Protein AF-A0A5S3RIK9-F1 (afdb_monomer_lite)

pLDDT: mean 77.1, std 17.97, range [37.5, 95.88]

Secondary structure (DSSP, 8-state):
--------------------------PPPHHHHTPPP--SHHHHHHHHHHHHHHHHHHHHHGGGG-TT--HHHHHHHHHHHHHHS--SSPPTTSHHHHIIIIITTS-TT--HHHHHHHHHHHHHHHTTSPP--TTSPPPTTPPPHHHHHHHHHHHHHHTT--S-SSS---

Foldseek 3Di:
DDDDDDDDPDPPPPPPPPPPPPPPPPPQQCQVVVDFDQPDPQLVVQLVQCVVLVVQLVVQLVVLPDPPDDPVSSVVSSVVSDVVRDRPDDDQLDPVCLCVVPNVPQDPPNDPVVLVVVLVVLVVVLSHAHAAPPPHDHDRSTDHNLSSLSSNVVSCVVVVHPPDCPSVPD

Structure (mmCIF, N/CA/C/O backbone):
data_AF-A0A5S3RIK9-F1
#
_entry.id   AF-A0A5S3RIK9-F1
#
loop_
_atom_site.group_PDB
_atom_site.id
_atom_site.type_symbol
_atom_site.label_atom_id
_atom_site.label_alt_id
_atom_site.label_comp_id
_atom_site.label_asym_id
_atom_site.label_entity_id
_atom_site.label_seq_id
_atom_site.pdbx_PDB_ins_code
_atom_site.Cartn_x
_atom_site.Cartn_y
_atom_site.Cartn_z
_atom_site.occupancy
_atom_site.B_iso_or_equiv
_atom_site.auth_seq_id
_atom_site.auth_comp_id
_atom_site.auth_asym_id
_atom_site.auth_atom_id
_atom_site.pdbx_PDB_model_num
ATOM 1 N N . MET A 1 1 ? -19.969 -59.552 71.490 1.00 41.97 1 MET A N 1
ATOM 2 C CA . MET A 1 1 ? -19.146 -58.734 70.570 1.00 41.97 1 MET A CA 1
ATOM 3 C C . MET A 1 1 ? -18.583 -59.621 69.470 1.00 41.97 1 MET A C 1
ATOM 5 O O . MET A 1 1 ? -17.856 -60.545 69.809 1.00 41.97 1 MET A O 1
ATOM 9 N N . LYS A 1 2 ? -18.958 -59.374 68.206 1.00 37.50 2 LYS A N 1
ATOM 10 C CA . LYS A 1 2 ? -18.240 -59.718 66.957 1.00 37.50 2 LYS A CA 1
ATOM 11 C C . LYS A 1 2 ? -19.154 -59.331 65.784 1.00 37.50 2 L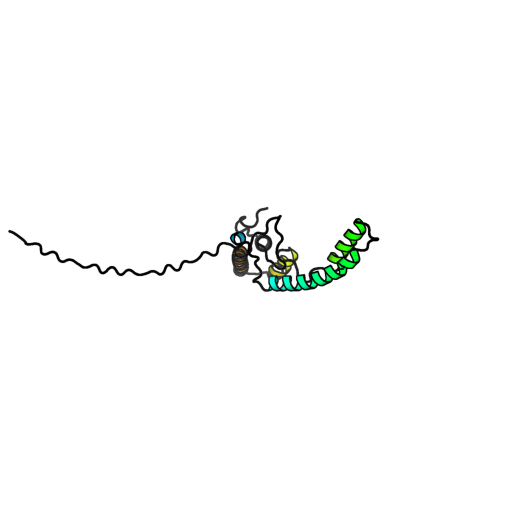YS A C 1
ATOM 13 O O . LYS A 1 2 ? -20.053 -60.081 65.423 1.00 37.50 2 LYS A O 1
ATOM 18 N N . TYR A 1 3 ? -18.961 -58.129 65.246 1.00 42.06 3 TYR A N 1
ATOM 19 C CA . TYR A 1 3 ? -19.620 -57.685 64.018 1.00 42.06 3 TYR A CA 1
ATOM 20 C C . TYR A 1 3 ? -18.858 -58.270 62.824 1.00 42.06 3 TYR A C 1
ATOM 22 O O . TYR A 1 3 ? -17.643 -58.109 62.732 1.00 42.06 3 TYR A O 1
ATOM 30 N N . LYS A 1 4 ? -19.553 -58.983 61.931 1.00 45.94 4 LYS A N 1
ATOM 31 C CA . LYS A 1 4 ? -19.009 -59.401 60.633 1.00 45.94 4 LYS A CA 1
ATOM 32 C C . LYS A 1 4 ? -19.245 -58.271 59.634 1.00 45.94 4 LYS A C 1
ATOM 34 O O . LYS A 1 4 ? -20.388 -57.938 59.334 1.00 45.94 4 LYS A O 1
ATOM 39 N N . HIS A 1 5 ? -18.161 -57.676 59.150 1.00 42.69 5 HIS A N 1
ATOM 40 C CA . HIS A 1 5 ? -18.178 -56.704 58.065 1.00 42.69 5 HIS A CA 1
ATOM 41 C C . HIS A 1 5 ? -18.577 -57.395 56.761 1.00 42.69 5 HIS A C 1
ATOM 43 O O . HIS A 1 5 ? -17.881 -58.298 56.303 1.00 42.69 5 HIS A O 1
ATOM 49 N N . THR A 1 6 ? -19.684 -56.958 56.164 1.00 49.06 6 THR A N 1
ATOM 50 C CA . THR A 1 6 ? -20.018 -57.295 54.778 1.00 49.06 6 THR A CA 1
ATOM 51 C C . THR A 1 6 ? -19.774 -56.035 53.956 1.00 49.06 6 THR A C 1
ATOM 53 O O . THR A 1 6 ? -20.465 -55.034 54.128 1.00 49.06 6 THR A O 1
ATOM 56 N N . LEU A 1 7 ? -18.714 -56.067 53.150 1.00 46.12 7 LEU A N 1
ATOM 57 C CA . LEU A 1 7 ? -18.314 -55.020 52.213 1.00 46.12 7 LEU A CA 1
ATOM 58 C C . LEU A 1 7 ? -19.364 -54.895 51.103 1.00 46.12 7 LEU A C 1
ATOM 60 O O . LEU A 1 7 ? -19.584 -55.842 50.352 1.00 46.12 7 LEU A O 1
ATOM 64 N N . ILE A 1 8 ? -19.978 -53.720 50.978 1.00 54.19 8 ILE A N 1
ATOM 65 C CA . ILE A 1 8 ? -20.743 -53.338 49.789 1.00 54.19 8 ILE A CA 1
ATOM 66 C C . ILE A 1 8 ? -19.766 -52.621 48.859 1.00 54.19 8 ILE A C 1
ATOM 68 O O . ILE A 1 8 ? -19.334 -51.502 49.136 1.00 54.19 8 ILE A O 1
ATOM 72 N N . ALA A 1 9 ? -19.386 -53.290 47.773 1.00 48.31 9 ALA A N 1
ATOM 73 C CA . ALA A 1 9 ? -18.647 -52.677 46.682 1.00 48.31 9 ALA A CA 1
ATOM 74 C C . ALA A 1 9 ? -19.599 -51.757 45.901 1.00 48.31 9 ALA A C 1
ATOM 76 O O . ALA A 1 9 ? -20.425 -52.215 45.114 1.00 48.31 9 ALA A O 1
ATOM 77 N N . LEU A 1 10 ? -19.501 -50.451 46.147 1.00 48.38 10 LEU A N 1
ATOM 78 C CA . LEU A 1 10 ? -20.098 -49.426 45.296 1.00 48.38 10 LEU A CA 1
ATOM 79 C C . LEU A 1 10 ? -19.297 -49.368 43.991 1.00 48.38 10 LEU A C 1
ATOM 81 O O . LEU A 1 10 ? -18.202 -48.811 43.939 1.00 48.38 10 LEU A O 1
ATOM 85 N N . GLY A 1 11 ? -19.845 -49.983 42.944 1.00 40.94 11 GLY A N 1
ATOM 86 C CA . GLY A 1 11 ? -19.372 -49.820 41.577 1.00 40.94 11 GLY A CA 1
ATOM 87 C C . GLY A 1 11 ? -19.558 -48.372 41.132 1.00 40.94 11 GLY A C 1
ATOM 88 O O . GLY A 1 11 ? -20.652 -47.966 40.750 1.00 40.94 11 GLY A O 1
ATOM 89 N N . LEU A 1 12 ? -18.481 -47.592 41.191 1.00 45.50 12 LEU A N 1
ATOM 90 C CA . LEU A 1 12 ? -18.367 -46.312 40.504 1.00 45.50 12 LEU A CA 1
ATOM 91 C C . LEU A 1 12 ? -18.302 -46.593 38.999 1.00 45.50 12 LEU A C 1
ATOM 93 O O . LEU A 1 12 ? -17.246 -46.908 38.457 1.00 45.50 12 LEU A O 1
ATOM 97 N N . LEU A 1 13 ? -19.453 -46.501 38.332 1.00 46.84 13 LEU A N 1
ATOM 98 C CA . LEU A 1 13 ? -19.524 -46.349 36.883 1.00 46.84 13 LEU A CA 1
ATOM 99 C C . LEU A 1 13 ? -18.840 -45.027 36.524 1.00 46.84 13 LEU A C 1
ATOM 101 O O . LEU A 1 13 ? -19.400 -43.945 36.698 1.00 46.84 13 LEU A O 1
ATOM 105 N N . SER A 1 14 ? -17.602 -45.124 36.055 1.00 49.00 14 SER A N 1
ATOM 106 C CA . SER A 1 14 ? -16.888 -44.033 35.414 1.00 49.00 14 SER A CA 1
ATOM 107 C C . SER A 1 14 ? -17.609 -43.665 34.117 1.00 49.00 14 SER A C 1
ATOM 109 O O . SER A 1 14 ? -17.441 -44.298 33.077 1.00 49.00 14 SER A O 1
ATOM 111 N N . LEU A 1 15 ? -18.411 -42.603 34.168 1.00 47.50 15 LEU A N 1
ATOM 112 C CA . LEU A 1 15 ? -18.776 -41.835 32.983 1.00 47.50 15 LEU A CA 1
ATOM 113 C C . LEU A 1 15 ? -17.487 -41.213 32.432 1.00 47.50 15 LEU A C 1
ATOM 115 O O . LEU A 1 15 ? -17.075 -40.132 32.847 1.00 47.50 15 LEU A O 1
ATOM 119 N N . GLN A 1 16 ? -16.821 -41.912 31.516 1.00 45.78 16 GLN A N 1
ATOM 120 C CA . GLN A 1 16 ? -15.840 -41.287 30.639 1.00 45.78 16 GLN A CA 1
ATOM 121 C C . GLN A 1 16 ? -16.613 -40.362 29.697 1.00 45.78 16 GLN A C 1
ATOM 123 O O . GLN A 1 16 ? -17.065 -40.775 28.631 1.00 45.78 16 GLN A O 1
ATOM 128 N N . SER A 1 17 ? -16.814 -39.107 30.108 1.00 45.81 17 SER A N 1
ATOM 129 C CA . SER A 1 17 ? -17.187 -38.065 29.161 1.00 45.81 17 SER A CA 1
ATOM 130 C C . SER A 1 17 ? -16.021 -37.933 28.188 1.00 45.81 17 SER A C 1
ATOM 132 O O . SER A 1 17 ? -14.976 -37.381 28.537 1.00 45.81 17 SER A O 1
ATOM 134 N N . MET A 1 18 ? -16.170 -38.472 26.982 1.00 44.94 18 MET A N 1
ATOM 135 C CA . MET A 1 18 ? -15.295 -38.101 25.882 1.00 44.94 18 MET A CA 1
ATOM 136 C C . MET A 1 18 ? -15.630 -36.655 25.533 1.00 44.94 18 MET A C 1
ATOM 138 O O . MET A 1 18 ? -16.508 -36.374 24.720 1.00 44.94 18 MET A O 1
ATOM 142 N N . ALA A 1 19 ? -14.963 -35.727 26.218 1.00 43.69 19 ALA A N 1
ATOM 143 C CA . ALA A 1 19 ? -14.722 -34.421 25.654 1.00 43.69 19 ALA A CA 1
ATOM 144 C C . ALA A 1 19 ? -13.929 -34.699 24.378 1.00 43.69 19 ALA A C 1
ATOM 146 O O . ALA A 1 19 ? -12.748 -35.031 24.431 1.00 43.69 19 ALA A O 1
ATOM 147 N N . ASN A 1 20 ? -14.607 -34.668 23.230 1.00 42.72 20 ASN A N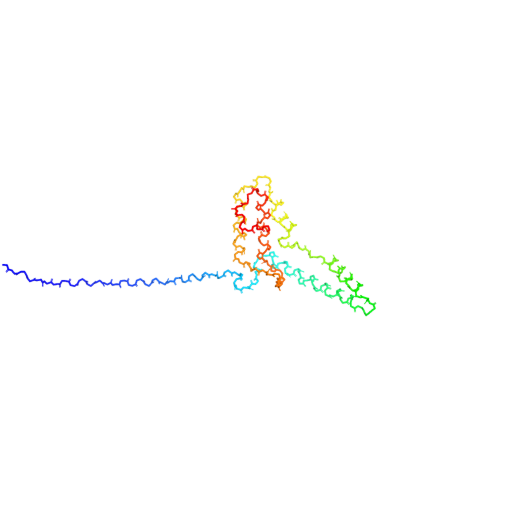 1
ATOM 148 C CA . ASN A 1 20 ? -13.907 -34.397 21.991 1.00 42.72 20 ASN A CA 1
ATOM 149 C C . ASN A 1 20 ? -13.239 -33.052 22.234 1.00 42.72 20 ASN A C 1
ATOM 151 O O . ASN A 1 20 ? -13.920 -32.024 22.230 1.00 42.72 20 ASN A O 1
ATOM 155 N N . ASP A 1 21 ? -11.941 -33.080 22.528 1.00 41.28 21 ASP A N 1
ATOM 156 C CA . ASP A 1 21 ? -11.106 -31.900 22.464 1.00 41.28 21 ASP A CA 1
ATOM 157 C C . ASP A 1 21 ? -11.348 -31.322 21.075 1.00 41.28 21 ASP A C 1
ATOM 159 O O . ASP A 1 21 ? -10.892 -31.848 20.057 1.00 41.28 21 ASP A O 1
ATOM 163 N N . VAL A 1 22 ? -12.146 -30.257 21.018 1.00 40.75 22 VAL A N 1
ATOM 164 C CA . VAL A 1 22 ? -12.137 -29.360 19.880 1.00 40.75 22 VAL A CA 1
ATOM 165 C C . VAL A 1 22 ? -10.731 -28.800 19.922 1.00 40.75 22 VAL A C 1
ATOM 167 O O . VAL A 1 22 ? -10.446 -27.872 20.676 1.00 40.75 22 VAL A O 1
ATOM 170 N N . ILE A 1 23 ? -9.823 -29.440 19.186 1.00 41.84 23 ILE A N 1
ATOM 171 C CA . ILE A 1 23 ? -8.490 -28.919 18.942 1.00 41.84 23 ILE A CA 1
ATOM 172 C C . ILE A 1 23 ? -8.740 -27.627 18.178 1.00 41.84 23 ILE A C 1
ATOM 174 O O . ILE A 1 23 ? -8.864 -27.619 16.952 1.00 41.84 23 ILE A O 1
ATOM 178 N N . VAL A 1 24 ? -8.875 -26.532 18.922 1.00 41.81 24 VAL A N 1
ATOM 179 C CA . VAL A 1 24 ? -8.782 -25.185 18.392 1.00 41.81 24 VAL A CA 1
ATOM 180 C C . VAL A 1 24 ? -7.351 -25.103 17.899 1.00 41.81 24 VAL A C 1
ATOM 182 O O . VAL A 1 24 ? -6.416 -24.857 18.662 1.00 41.81 24 VAL A O 1
ATOM 185 N N . ARG A 1 25 ? -7.156 -25.422 16.618 1.00 48.88 25 ARG A N 1
ATOM 186 C CA . ARG A 1 25 ? -5.922 -25.092 15.927 1.00 48.88 25 ARG A CA 1
ATOM 187 C C . ARG A 1 25 ? -5.866 -23.578 15.990 1.00 48.88 25 ARG A C 1
ATOM 189 O O . ARG A 1 25 ? -6.589 -22.911 15.260 1.00 48.88 25 ARG A O 1
ATOM 196 N N . TYR A 1 26 ? -5.080 -23.051 16.923 1.00 48.62 26 TYR A N 1
ATOM 197 C CA . TYR A 1 26 ? -4.645 -21.672 16.844 1.00 48.62 26 TYR A CA 1
ATOM 198 C C . TYR A 1 26 ? -4.014 -21.543 15.464 1.00 48.62 26 TYR A C 1
ATOM 200 O O . TYR A 1 26 ? -2.956 -22.127 15.217 1.00 48.62 26 TYR A O 1
ATOM 208 N N . GLU A 1 27 ? -4.721 -20.890 14.540 1.00 57.66 27 GLU A N 1
ATOM 209 C CA . GLU A 1 27 ? -4.146 -20.513 13.260 1.00 57.66 27 GLU A CA 1
ATOM 210 C C . GLU A 1 27 ? -2.861 -19.772 13.599 1.00 57.66 27 GLU A C 1
ATOM 212 O O . GLU A 1 27 ? -2.871 -18.775 14.331 1.00 57.66 27 GLU A O 1
ATOM 217 N N . GLN A 1 28 ? -1.730 -20.346 13.183 1.00 58.66 28 GLN A N 1
ATOM 218 C CA . GLN A 1 28 ? -0.464 -19.670 13.367 1.00 58.66 28 GLN A CA 1
ATOM 219 C C . GLN A 1 28 ? -0.578 -18.319 12.675 1.00 58.66 28 GLN A C 1
ATOM 221 O O . GLN A 1 28 ? -1.092 -18.264 11.553 1.00 58.66 28 GLN A O 1
ATOM 226 N N . PRO A 1 29 ? -0.126 -17.237 13.321 1.00 58.03 29 PRO A N 1
ATOM 227 C CA . PRO A 1 29 ? -0.157 -15.947 12.687 1.00 58.03 29 PRO A CA 1
ATOM 228 C C . PRO A 1 29 ? 0.462 -15.995 11.275 1.00 58.03 29 PRO A C 1
ATOM 230 O O . PRO A 1 29 ? 1.453 -16.685 11.053 1.00 58.03 29 PRO A O 1
ATOM 233 N N . PRO A 1 30 ? -0.072 -15.240 10.318 1.00 57.97 30 PRO A N 1
ATOM 234 C CA . PRO A 1 30 ? 0.289 -15.197 8.896 1.00 57.97 30 PRO A CA 1
ATOM 235 C C . PRO A 1 30 ? 1.774 -14.911 8.642 1.00 57.97 30 PRO A C 1
ATOM 237 O O . PRO A 1 30 ? 2.356 -15.409 7.683 1.00 57.97 30 PRO A O 1
ATOM 240 N N . TRP A 1 31 ? 2.445 -14.160 9.524 1.00 60.66 31 TRP A N 1
ATOM 241 C CA . TRP A 1 31 ? 3.895 -13.949 9.451 1.00 60.66 31 TRP A CA 1
ATOM 242 C C . TRP A 1 31 ? 4.699 -15.227 9.739 1.00 60.66 31 TRP A C 1
ATOM 244 O O . TRP A 1 31 ? 5.889 -15.275 9.447 1.00 60.66 31 TRP A O 1
ATOM 254 N N . GLN A 1 32 ? 4.068 -16.261 10.300 1.00 59.84 32 GLN A N 1
ATOM 255 C CA . GLN A 1 32 ? 4.634 -17.599 10.477 1.00 59.84 32 GLN A CA 1
ATOM 256 C C . GLN A 1 32 ? 4.323 -18.510 9.281 1.00 59.84 32 GLN A C 1
ATOM 258 O O . GLN A 1 32 ? 5.153 -19.347 8.932 1.00 59.84 32 GLN A O 1
ATOM 263 N N . THR A 1 33 ? 3.180 -18.328 8.610 1.00 62.78 33 THR A N 1
ATOM 264 C CA . THR A 1 33 ? 2.800 -19.121 7.423 1.00 62.78 33 THR A CA 1
ATOM 265 C C . THR A 1 33 ? 3.388 -18.570 6.118 1.00 62.78 33 THR A C 1
ATOM 267 O O . THR A 1 33 ? 3.461 -19.301 5.130 1.00 62.78 33 THR A O 1
ATOM 270 N N . ASN A 1 34 ? 3.846 -17.308 6.116 1.00 67.50 34 ASN A N 1
ATOM 271 C CA . ASN A 1 34 ? 4.352 -16.565 4.954 1.00 67.50 34 ASN A CA 1
ATOM 272 C C . ASN A 1 34 ? 3.368 -16.481 3.774 1.00 67.50 34 ASN A C 1
ATOM 274 O O . ASN A 1 34 ? 3.800 -16.201 2.658 1.00 67.50 34 ASN A O 1
ATOM 278 N N . GLN A 1 35 ? 2.072 -16.701 4.006 1.00 80.50 35 GLN A N 1
ATOM 279 C CA . GLN A 1 35 ? 1.062 -16.582 2.957 1.00 80.50 35 GLN A CA 1
ATOM 280 C C . GLN A 1 35 ? 0.667 -15.109 2.752 1.00 80.50 35 GLN A C 1
ATOM 282 O O . GLN A 1 35 ? 0.482 -14.395 3.744 1.00 80.50 35 GLN A O 1
ATOM 287 N N . PRO A 1 36 ? 0.554 -14.638 1.499 1.00 85.06 36 PRO A N 1
ATOM 288 C CA . PRO A 1 36 ? 0.023 -13.316 1.186 1.00 85.06 36 PRO A CA 1
ATOM 289 C C . PRO A 1 36 ? -1.424 -13.177 1.659 1.00 85.06 36 PRO A C 1
ATOM 291 O O . PRO A 1 36 ? -2.222 -14.101 1.512 1.00 85.06 36 PRO A O 1
ATOM 294 N N . TYR A 1 37 ? -1.775 -12.007 2.188 1.00 85.44 37 TYR A N 1
ATOM 295 C CA . TYR A 1 37 ? -3.158 -11.682 2.524 1.00 85.44 37 TYR A CA 1
ATOM 296 C C . TYR A 1 37 ? -3.775 -10.822 1.417 1.00 85.44 37 TYR A C 1
ATOM 298 O O . TYR A 1 37 ? -3.306 -9.713 1.151 1.00 85.44 37 TYR A O 1
ATOM 306 N N . MET A 1 38 ? -4.819 -11.346 0.771 1.00 84.19 38 MET A N 1
ATOM 307 C CA . MET A 1 38 ? -5.528 -10.696 -0.342 1.00 84.19 38 MET A CA 1
ATOM 308 C C . MET A 1 38 ? -7.052 -10.848 -0.235 1.00 84.19 38 MET A C 1
ATOM 310 O O . MET A 1 38 ? -7.750 -10.755 -1.237 1.00 84.19 38 MET A O 1
ATOM 314 N N . ASP A 1 39 ? -7.583 -11.120 0.956 1.00 85.06 39 ASP A N 1
ATOM 315 C CA . ASP A 1 39 ? -9.001 -11.474 1.100 1.00 85.06 39 ASP A CA 1
ATOM 316 C C . ASP A 1 39 ? -9.940 -10.260 1.084 1.00 85.06 39 ASP A C 1
ATOM 318 O O . ASP A 1 39 ? -11.150 -10.424 0.919 1.00 85.06 39 ASP A O 1
ATOM 322 N N . ASP A 1 40 ? -9.422 -9.043 1.277 1.00 88.31 40 ASP A N 1
ATOM 323 C CA . ASP A 1 40 ? -10.258 -7.846 1.268 1.00 88.31 40 ASP A CA 1
ATOM 324 C C . ASP A 1 40 ? -10.471 -7.269 -0.136 1.00 88.31 40 ASP A C 1
ATOM 326 O O . ASP A 1 40 ? -9.612 -7.326 -1.017 1.00 88.31 40 ASP A O 1
ATOM 330 N N . GLU A 1 41 ? -11.653 -6.684 -0.329 1.00 92.19 41 GLU A N 1
ATOM 331 C CA . GLU A 1 41 ? -12.112 -6.173 -1.620 1.00 92.19 41 GLU A CA 1
ATOM 332 C C . GLU A 1 41 ? -11.153 -5.135 -2.222 1.00 92.19 41 GLU A C 1
ATOM 334 O O . GLU A 1 41 ? -10.931 -5.136 -3.436 1.00 92.19 41 GLU A O 1
ATOM 339 N N . TYR A 1 42 ? -10.545 -4.284 -1.385 1.00 91.94 42 TYR A N 1
ATOM 340 C CA . TYR A 1 42 ? -9.621 -3.254 -1.851 1.00 91.94 42 TYR A CA 1
ATOM 341 C C . TYR A 1 42 ? -8.334 -3.876 -2.391 1.00 91.94 42 TYR A C 1
ATOM 343 O O . TYR A 1 42 ? -7.926 -3.545 -3.502 1.00 91.94 42 TYR A O 1
ATOM 351 N N . SER A 1 43 ? -7.730 -4.808 -1.652 1.00 91.31 43 SER A N 1
ATOM 352 C CA . SER A 1 43 ? -6.533 -5.545 -2.069 1.00 91.31 43 SER A CA 1
ATOM 353 C C . SER A 1 43 ? -6.747 -6.334 -3.358 1.00 91.31 43 SER A C 1
ATOM 355 O O . SER A 1 43 ? -5.943 -6.234 -4.290 1.00 91.31 43 SER A O 1
ATOM 357 N N . VAL A 1 44 ? -7.877 -7.042 -3.474 1.00 93.19 44 VAL A N 1
ATOM 358 C CA . VAL A 1 44 ? -8.240 -7.764 -4.704 1.00 93.19 44 VAL A CA 1
ATOM 359 C C . VAL A 1 44 ? -8.354 -6.806 -5.889 1.00 93.19 44 VAL A C 1
ATOM 361 O O . VAL A 1 44 ? -7.847 -7.090 -6.978 1.00 93.19 44 VAL A O 1
ATOM 364 N N . GLN A 1 45 ? -9.039 -5.677 -5.705 1.00 95.31 45 GLN A N 1
ATOM 365 C CA . GLN A 1 45 ? -9.256 -4.720 -6.783 1.00 95.31 45 GLN A CA 1
ATOM 366 C C . GLN A 1 45 ? -7.962 -3.993 -7.167 1.00 95.31 45 GLN A C 1
ATOM 368 O O . GLN A 1 45 ? -7.673 -3.864 -8.358 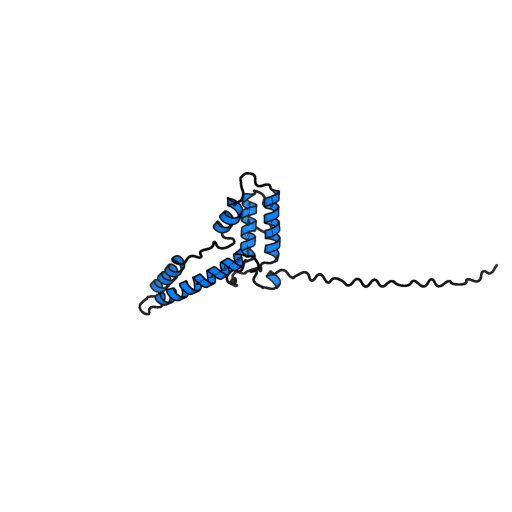1.00 95.31 45 GLN A O 1
ATOM 373 N N . TYR A 1 46 ? -7.145 -3.609 -6.186 1.00 94.06 46 TYR A N 1
ATOM 374 C CA . TYR A 1 46 ? -5.825 -3.024 -6.405 1.00 94.06 46 TYR A CA 1
ATOM 375 C C . TYR A 1 46 ? -4.940 -3.973 -7.219 1.00 94.06 46 TYR A C 1
ATOM 377 O O . TYR A 1 46 ? -4.338 -3.558 -8.208 1.00 94.06 46 TYR A O 1
ATOM 385 N N . GLY A 1 47 ? -4.924 -5.265 -6.875 1.00 93.69 47 GLY A N 1
ATOM 386 C CA . GLY A 1 47 ? -4.177 -6.271 -7.627 1.00 93.69 47 GLY A CA 1
ATOM 387 C C . GLY A 1 47 ? -4.654 -6.414 -9.077 1.00 93.69 47 GLY A C 1
ATOM 388 O O . GLY A 1 47 ? -3.841 -6.466 -10.001 1.00 93.69 47 GLY A O 1
ATOM 389 N N . LYS A 1 48 ? -5.973 -6.399 -9.317 1.00 94.94 48 LYS A N 1
ATOM 390 C CA . LYS A 1 48 ? -6.540 -6.441 -10.680 1.00 94.94 48 LYS A CA 1
ATOM 391 C C . LYS A 1 48 ? -6.143 -5.227 -11.519 1.00 94.94 48 LYS A C 1
ATOM 393 O O . LYS A 1 48 ? -5.788 -5.395 -12.687 1.00 94.94 48 LYS A O 1
ATOM 398 N N . GLU A 1 49 ? -6.217 -4.025 -10.954 1.00 95.75 49 GLU A N 1
ATOM 399 C CA . GLU A 1 49 ? -5.825 -2.798 -11.656 1.00 95.75 49 GLU A CA 1
ATOM 400 C C . GLU A 1 49 ? -4.307 -2.726 -11.870 1.00 95.75 49 GLU A C 1
ATOM 402 O O . GLU A 1 49 ? -3.870 -2.343 -12.957 1.00 95.75 49 GLU A O 1
ATOM 407 N N . SER A 1 50 ? -3.509 -3.219 -10.918 1.00 94.25 50 SER A N 1
ATOM 408 C CA . SER A 1 50 ? -2.058 -3.371 -11.074 1.00 94.25 50 SER A CA 1
ATOM 409 C C . SER A 1 50 ? -1.721 -4.269 -12.264 1.00 94.25 50 SER A C 1
ATOM 411 O O . SER A 1 50 ? -0.979 -3.852 -13.142 1.00 94.25 50 SER A O 1
ATOM 413 N N . VAL A 1 51 ? -2.348 -5.444 -12.394 1.00 94.94 51 VAL A N 1
ATOM 414 C CA . VAL A 1 51 ? -2.108 -6.345 -13.541 1.00 94.94 51 VAL A CA 1
ATOM 415 C C . VAL A 1 51 ? -2.472 -5.694 -14.882 1.00 94.94 51 VAL A C 1
ATOM 417 O O . VAL A 1 51 ? -1.798 -5.925 -15.888 1.00 94.94 51 VAL A O 1
ATOM 420 N N . LYS A 1 52 ? -3.543 -4.893 -14.941 1.00 94.56 52 LYS A N 1
ATOM 421 C CA . LYS A 1 52 ? -3.912 -4.164 -16.168 1.00 94.56 52 LYS A CA 1
ATOM 422 C C . LYS A 1 52 ? -2.886 -3.084 -16.503 1.00 94.56 52 LYS A C 1
ATOM 424 O O . LYS A 1 52 ? -2.466 -2.989 -17.656 1.00 94.56 52 LYS A O 1
ATOM 429 N N . ARG A 1 53 ? -2.485 -2.297 -15.503 1.00 94.12 53 ARG A N 1
ATOM 430 C CA . ARG A 1 53 ? -1.480 -1.238 -15.633 1.00 94.12 53 ARG A CA 1
ATOM 431 C C . ARG A 1 53 ? -0.128 -1.810 -16.048 1.00 94.12 53 ARG A C 1
ATOM 433 O O . ARG A 1 53 ? 0.472 -1.308 -16.989 1.00 94.12 53 ARG A O 1
ATOM 440 N N . ASP A 1 54 ? 0.318 -2.883 -15.409 1.00 93.81 54 ASP A N 1
ATOM 441 C CA . ASP A 1 54 ? 1.632 -3.479 -15.653 1.00 93.81 54 ASP A CA 1
ATOM 442 C C . ASP A 1 54 ? 1.743 -4.000 -17.091 1.00 93.81 54 ASP A C 1
ATOM 444 O O . ASP A 1 54 ? 2.760 -3.787 -17.740 1.00 93.81 54 ASP A O 1
ATOM 448 N N . LYS A 1 55 ? 0.659 -4.540 -17.670 1.00 94.12 55 LYS A N 1
ATOM 449 C CA . LYS A 1 55 ? 0.617 -4.887 -19.105 1.00 94.12 55 LYS A CA 1
ATOM 450 C C . LYS A 1 55 ? 0.836 -3.678 -20.021 1.00 94.12 55 LYS A C 1
ATOM 452 O O . LYS A 1 55 ? 1.495 -3.801 -21.056 1.00 94.12 55 LYS A O 1
ATOM 457 N N . LEU A 1 56 ? 0.264 -2.524 -19.674 1.00 93.00 56 LEU A N 1
ATOM 458 C CA . LEU A 1 56 ? 0.443 -1.284 -20.433 1.00 93.00 56 LEU A CA 1
ATOM 459 C C . LEU A 1 56 ? 1.871 -0.743 -20.276 1.00 93.00 56 LEU A C 1
ATOM 461 O O . LEU A 1 56 ? 2.498 -0.380 -21.275 1.00 93.00 56 LEU A O 1
ATOM 465 N N . ILE A 1 57 ? 2.390 -0.739 -19.045 1.00 92.31 57 ILE A N 1
ATOM 466 C CA . ILE A 1 57 ? 3.768 -0.352 -18.728 1.00 92.31 57 ILE A CA 1
ATOM 467 C C . ILE A 1 57 ? 4.741 -1.236 -19.504 1.00 92.31 57 ILE A C 1
ATOM 469 O O . ILE A 1 57 ? 5.540 -0.704 -20.266 1.00 92.31 57 ILE A O 1
ATOM 473 N N . ASP A 1 58 ? 4.623 -2.561 -19.424 1.00 93.38 58 ASP A N 1
ATOM 474 C CA . ASP A 1 58 ? 5.496 -3.508 -20.124 1.00 93.38 58 ASP A CA 1
ATOM 475 C C . ASP A 1 58 ? 5.528 -3.253 -21.634 1.00 93.38 58 ASP A C 1
ATOM 477 O O . ASP A 1 58 ? 6.601 -3.200 -22.245 1.00 93.38 58 ASP A O 1
ATOM 481 N N . SER A 1 59 ? 4.361 -3.015 -22.242 1.00 92.25 59 SER A N 1
ATOM 482 C CA . SER A 1 59 ? 4.277 -2.670 -23.663 1.00 92.25 59 SER A CA 1
ATOM 483 C C . SER A 1 59 ? 4.992 -1.355 -23.990 1.00 92.25 59 SER A C 1
ATOM 485 O O . SER A 1 59 ? 5.566 -1.221 -25.075 1.00 92.25 59 SER A O 1
ATOM 487 N N . ASN A 1 60 ? 4.951 -0.370 -23.093 1.00 90.69 60 ASN A N 1
ATOM 488 C CA . ASN A 1 60 ? 5.610 0.919 -23.280 1.00 90.69 60 ASN A CA 1
ATOM 489 C C . ASN A 1 60 ? 7.114 0.857 -22.972 1.00 90.69 60 ASN A C 1
ATOM 491 O O . ASN A 1 60 ? 7.896 1.480 -23.691 1.00 90.69 60 ASN A O 1
ATOM 495 N N . LEU A 1 61 ? 7.547 0.037 -22.010 1.00 93.00 61 LEU A N 1
ATOM 496 C CA . LEU A 1 61 ? 8.955 -0.182 -21.667 1.00 93.00 61 LEU A CA 1
ATOM 497 C C . LEU A 1 61 ? 9.758 -0.780 -22.829 1.00 93.00 61 LEU A C 1
ATOM 499 O O . LEU A 1 61 ? 10.958 -0.524 -22.949 1.00 93.00 61 LEU A O 1
ATOM 503 N N . LEU A 1 62 ? 9.116 -1.518 -23.742 1.00 90.75 62 LEU A N 1
ATOM 504 C CA . LEU A 1 62 ? 9.758 -1.981 -24.979 1.00 90.75 62 LEU A CA 1
ATOM 505 C C . LEU A 1 62 ? 10.300 -0.815 -25.822 1.00 90.75 62 LEU A C 1
ATOM 507 O O . LEU A 1 62 ? 11.366 -0.944 -26.429 1.00 90.75 62 LEU A O 1
ATOM 511 N N . LYS A 1 63 ? 9.630 0.345 -25.805 1.00 88.00 63 LYS A N 1
ATOM 512 C CA . LYS A 1 63 ? 10.070 1.557 -26.519 1.00 88.00 63 LYS A CA 1
ATOM 513 C C . LYS A 1 63 ? 11.339 2.160 -25.909 1.00 88.00 63 LYS A C 1
ATOM 515 O O . LYS A 1 63 ? 12.073 2.840 -26.622 1.00 88.00 63 LYS A O 1
ATOM 520 N N . CYS A 1 64 ? 11.627 1.866 -24.639 1.00 90.94 64 CYS A N 1
ATOM 521 C CA . CYS A 1 64 ? 12.830 2.314 -23.939 1.00 90.94 64 CYS A CA 1
ATOM 522 C C . CYS A 1 64 ? 14.062 1.441 -24.226 1.00 90.94 64 CYS A C 1
ATOM 524 O O . CYS A 1 64 ? 15.176 1.834 -23.900 1.00 90.94 64 CYS A O 1
ATOM 526 N N . ARG A 1 65 ? 13.910 0.268 -24.859 1.00 86.94 65 ARG A N 1
ATOM 527 C CA . ARG A 1 65 ? 15.023 -0.667 -25.138 1.00 86.94 65 ARG A CA 1
ATOM 528 C C . ARG A 1 65 ? 15.726 -0.416 -26.477 1.00 86.94 65 ARG A C 1
ATOM 530 O O . ARG A 1 65 ? 16.412 -1.301 -26.992 1.00 86.94 65 ARG A O 1
ATOM 537 N N . LYS A 1 66 ? 15.562 0.772 -27.066 1.00 87.19 66 LYS A N 1
ATOM 538 C CA . LYS A 1 66 ? 16.208 1.127 -28.336 1.00 87.19 66 LYS A CA 1
ATOM 539 C C . LYS A 1 66 ? 17.730 1.067 -28.195 1.00 87.19 66 LYS A C 1
ATOM 541 O O . LYS A 1 66 ? 18.297 1.562 -27.223 1.00 87.19 66 LYS A O 1
ATOM 546 N N . LYS A 1 67 ? 18.396 0.459 -29.184 1.00 83.44 67 LYS A N 1
ATOM 547 C CA . LYS A 1 67 ? 19.858 0.250 -29.171 1.00 83.44 67 LYS A CA 1
ATOM 548 C C . LYS A 1 67 ? 20.645 1.561 -29.094 1.00 83.44 67 LYS A C 1
ATOM 550 O O . LYS A 1 67 ? 21.718 1.584 -28.510 1.00 83.44 67 LYS A O 1
ATOM 555 N N . GLU A 1 68 ? 20.074 2.615 -29.655 1.00 91.12 68 GLU A N 1
ATOM 556 C CA . GLU A 1 68 ? 20.626 3.966 -29.768 1.00 91.12 68 GLU A CA 1
ATOM 557 C C . GLU A 1 68 ? 20.526 4.774 -28.463 1.00 91.12 68 GLU A C 1
ATOM 559 O O . GLU A 1 68 ? 21.265 5.736 -28.305 1.00 91.12 68 GLU A O 1
ATOM 564 N N . TYR A 1 69 ? 19.694 4.359 -27.497 1.00 91.56 69 TYR A N 1
ATOM 565 C CA . TYR A 1 69 ? 19.654 5.000 -26.179 1.00 91.56 69 TYR A CA 1
ATOM 566 C C . TYR A 1 69 ? 20.847 4.575 -25.318 1.00 91.56 69 TYR A C 1
ATOM 568 O O . TYR A 1 69 ? 21.082 3.375 -25.110 1.00 91.56 69 TYR A O 1
ATOM 576 N N . SER A 1 70 ? 21.534 5.565 -24.753 1.00 94.50 70 SER A N 1
ATOM 577 C CA . SER A 1 70 ? 22.483 5.434 -23.646 1.00 94.50 70 SER A CA 1
ATOM 578 C C . SER A 1 70 ? 21.800 4.935 -22.368 1.00 94.50 70 SER A C 1
ATOM 580 O O . SER A 1 70 ? 20.575 4.943 -22.247 1.00 94.50 70 SER A O 1
ATOM 582 N N . TYR A 1 71 ? 22.587 4.508 -21.377 1.00 92.94 71 TYR A N 1
ATOM 583 C CA . TYR A 1 71 ? 22.046 4.057 -20.089 1.00 92.94 71 TYR A CA 1
ATOM 584 C C . TYR A 1 71 ? 21.140 5.113 -19.434 1.00 92.94 71 TYR A C 1
ATOM 586 O O . TYR A 1 71 ? 20.025 4.794 -19.028 1.00 92.94 71 TYR A O 1
ATOM 594 N N . THR A 1 72 ? 21.579 6.374 -19.397 1.00 95.00 72 THR A N 1
ATOM 595 C CA . THR A 1 72 ? 20.814 7.480 -18.804 1.00 95.00 72 THR A CA 1
ATOM 596 C C . THR A 1 72 ? 19.495 7.716 -19.534 1.00 95.00 72 THR A C 1
ATOM 598 O O . THR A 1 72 ? 18.458 7.851 -18.894 1.00 95.00 72 THR A O 1
ATOM 601 N N . GLU A 1 73 ? 19.499 7.700 -20.869 1.00 95.44 73 GLU A N 1
ATOM 602 C CA . GLU A 1 73 ? 18.273 7.858 -21.664 1.00 95.44 73 GLU A CA 1
ATOM 603 C C . GLU A 1 73 ? 17.292 6.705 -21.438 1.00 95.44 73 GLU A C 1
ATOM 605 O O . GLU A 1 73 ? 16.085 6.930 -21.353 1.00 95.44 73 GLU A O 1
ATOM 610 N N . ARG A 1 74 ? 17.794 5.473 -21.274 1.00 93.50 74 ARG A N 1
ATOM 611 C CA . ARG A 1 74 ? 16.952 4.319 -20.930 1.00 93.50 74 ARG A CA 1
ATOM 612 C C . ARG A 1 74 ? 16.317 4.484 -19.560 1.00 93.50 74 ARG A C 1
ATOM 614 O O . ARG A 1 74 ? 15.118 4.266 -19.446 1.00 93.50 74 ARG A O 1
ATOM 621 N N . MET A 1 75 ? 17.090 4.887 -18.552 1.00 94.88 75 MET A N 1
ATOM 622 C CA . MET A 1 75 ? 16.563 5.105 -17.204 1.00 94.88 75 MET A CA 1
ATOM 623 C C . MET A 1 75 ? 15.521 6.222 -17.181 1.00 94.88 75 MET A C 1
ATOM 625 O O . MET A 1 75 ? 14.434 6.011 -16.656 1.00 94.88 75 MET A O 1
ATOM 629 N N . ASN A 1 76 ? 15.792 7.351 -17.840 1.00 95.88 76 ASN A N 1
ATOM 630 C CA . ASN A 1 76 ? 14.830 8.448 -17.949 1.00 95.88 76 ASN A CA 1
ATOM 631 C C . ASN A 1 76 ? 13.544 8.009 -18.663 1.00 95.88 76 ASN A C 1
ATOM 633 O O . ASN A 1 76 ? 12.453 8.356 -18.225 1.00 95.88 76 ASN A O 1
ATOM 637 N N . CYS A 1 77 ? 13.658 7.215 -19.732 1.00 95.00 77 CYS A N 1
ATOM 638 C CA . CYS A 1 77 ? 12.498 6.659 -20.426 1.00 95.00 77 CYS A CA 1
ATOM 639 C C . CYS A 1 77 ? 11.687 5.715 -19.525 1.00 95.00 77 CYS A C 1
ATOM 641 O O . CYS A 1 77 ? 10.467 5.823 -19.494 1.00 95.00 77 CYS A O 1
ATOM 643 N N . ILE A 1 78 ? 12.345 4.820 -18.777 1.00 94.19 78 ILE A N 1
ATOM 644 C CA . ILE A 1 78 ? 11.679 3.900 -17.840 1.00 94.19 78 ILE A CA 1
ATOM 645 C C . ILE A 1 78 ? 10.920 4.696 -16.774 1.00 94.19 78 ILE A C 1
ATOM 647 O O . ILE A 1 78 ? 9.718 4.498 -16.621 1.00 94.19 78 ILE A O 1
ATOM 651 N N . THR A 1 79 ? 11.587 5.646 -16.114 1.00 94.31 79 THR A N 1
ATOM 652 C CA . THR A 1 79 ? 10.959 6.511 -15.107 1.00 94.31 79 THR A CA 1
ATOM 653 C C . THR A 1 79 ? 9.787 7.298 -15.691 1.00 94.31 79 THR A C 1
ATOM 655 O O . THR A 1 79 ? 8.745 7.401 -15.054 1.00 94.31 79 THR A O 1
ATOM 658 N N . GLN A 1 80 ? 9.914 7.820 -16.916 1.00 95.62 80 GLN A N 1
ATOM 659 C CA . GLN A 1 80 ? 8.817 8.526 -17.576 1.00 95.62 80 GLN A CA 1
ATOM 660 C C . GLN A 1 80 ? 7.624 7.601 -17.839 1.00 95.62 80 GLN A C 1
ATOM 662 O O . GLN A 1 80 ? 6.496 7.977 -17.547 1.00 95.62 80 GLN A O 1
ATOM 667 N N . VAL A 1 81 ? 7.856 6.385 -18.343 1.00 95.06 81 VAL A N 1
ATOM 668 C CA . VAL A 1 81 ? 6.783 5.407 -18.582 1.00 95.06 81 VAL A CA 1
ATOM 669 C C . VAL A 1 81 ? 6.064 5.051 -17.281 1.00 95.06 81 VAL A C 1
ATOM 671 O O . VAL A 1 81 ? 4.837 4.970 -17.280 1.00 95.06 81 VAL A O 1
ATOM 674 N N . GLU A 1 82 ? 6.793 4.857 -16.184 1.00 92.06 82 GLU A N 1
ATOM 675 C CA . GLU A 1 82 ? 6.200 4.595 -14.868 1.00 92.06 82 GLU A CA 1
ATOM 676 C C . GLU A 1 82 ? 5.381 5.798 -14.368 1.00 92.06 82 GLU A C 1
ATOM 678 O O . GLU A 1 82 ? 4.243 5.626 -13.932 1.00 92.06 82 GLU A O 1
ATOM 683 N N . ASN A 1 83 ? 5.905 7.019 -14.514 1.00 93.81 83 ASN A N 1
ATOM 684 C CA . ASN A 1 83 ? 5.225 8.255 -14.110 1.00 93.81 83 ASN A CA 1
ATOM 685 C C . ASN A 1 83 ? 3.977 8.569 -14.949 1.00 93.81 83 ASN A C 1
ATOM 687 O O . ASN A 1 83 ? 2.993 9.072 -14.412 1.00 93.81 83 ASN A O 1
ATOM 691 N N . ASP A 1 84 ? 4.003 8.273 -16.250 1.00 94.75 84 ASP A N 1
ATOM 692 C CA . ASP A 1 84 ? 2.876 8.488 -17.168 1.00 94.75 84 ASP A CA 1
ATOM 693 C C . ASP A 1 84 ? 1.735 7.488 -16.937 1.00 94.75 84 ASP A C 1
ATOM 695 O O . ASP A 1 84 ? 0.621 7.682 -17.425 1.00 94.75 84 ASP A O 1
ATOM 699 N N . ASN A 1 85 ? 2.003 6.401 -16.210 1.00 92.62 85 ASN A N 1
ATOM 700 C CA . ASN A 1 85 ? 1.046 5.335 -15.942 1.00 92.62 85 ASN A CA 1
ATOM 701 C C . ASN A 1 85 ? 0.928 5.093 -14.427 1.00 92.62 85 ASN A C 1
ATOM 703 O O . ASN A 1 85 ? 1.216 3.984 -13.967 1.00 92.62 85 ASN A O 1
ATOM 707 N N . PRO A 1 86 ? 0.500 6.097 -13.633 1.00 92.56 86 PRO A N 1
ATOM 708 C CA . PRO A 1 86 ? 0.336 5.924 -12.195 1.00 92.56 86 PRO A CA 1
ATOM 709 C C . PRO A 1 86 ? -0.736 4.868 -11.896 1.00 92.56 86 PRO A C 1
ATOM 711 O O . PRO A 1 86 ? -1.628 4.602 -12.707 1.00 92.56 86 PRO A O 1
ATOM 714 N N . HIS A 1 87 ? -0.675 4.254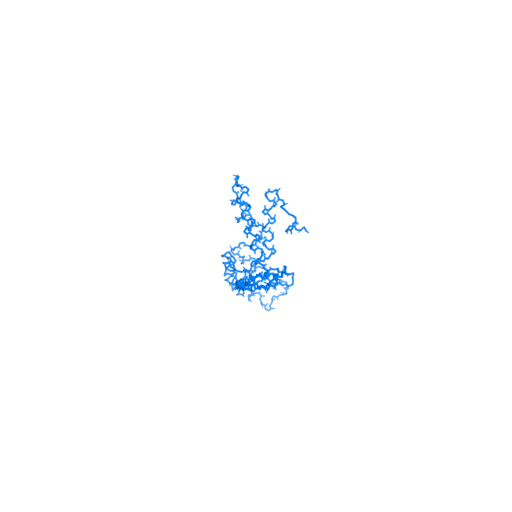 -10.710 1.00 92.62 87 HIS A N 1
ATOM 715 C CA . HIS A 1 87 ? -1.758 3.367 -10.290 1.00 92.62 87 HIS A CA 1
ATOM 716 C C . HIS A 1 87 ? -3.064 4.168 -10.131 1.00 92.62 87 HIS A C 1
ATOM 718 O O . HIS A 1 87 ? -3.039 5.228 -9.506 1.00 92.62 87 HIS A O 1
ATOM 724 N N . PRO A 1 88 ? -4.212 3.683 -10.639 1.00 92.00 88 PRO A N 1
ATOM 725 C CA . PRO A 1 88 ? -5.481 4.410 -10.536 1.00 92.00 88 PRO A CA 1
ATOM 726 C C . PRO A 1 88 ? -6.064 4.425 -9.114 1.00 92.00 88 PRO A C 1
ATOM 728 O O . PRO A 1 88 ? -6.986 5.185 -8.833 1.00 92.00 88 PRO A O 1
ATOM 731 N N . MET A 1 89 ? -5.556 3.571 -8.223 1.00 93.75 89 MET A N 1
ATOM 732 C CA . MET A 1 89 ? -5.961 3.490 -6.818 1.00 93.75 89 MET A CA 1
ATOM 733 C C . MET A 1 89 ? -4.788 3.843 -5.909 1.00 93.75 89 MET A C 1
ATOM 735 O O . MET A 1 89 ? -3.649 3.498 -6.226 1.00 93.75 89 MET A O 1
ATOM 739 N N . LEU A 1 90 ? -5.078 4.467 -4.767 1.00 92.75 90 LEU A N 1
ATOM 740 C CA . LEU A 1 90 ? -4.074 4.826 -3.766 1.00 92.75 90 LEU A CA 1
ATOM 741 C C . LEU A 1 90 ? -3.431 3.570 -3.174 1.00 92.75 90 LEU A C 1
ATOM 743 O O . LEU A 1 90 ? -4.109 2.568 -2.929 1.00 92.75 90 LEU A O 1
ATOM 747 N N . GLU A 1 91 ? -2.127 3.613 -2.936 1.00 89.50 91 GLU A N 1
ATOM 748 C CA . GLU A 1 91 ? -1.451 2.511 -2.262 1.00 89.50 91 GLU A CA 1
ATOM 749 C C . GLU A 1 91 ? -1.965 2.397 -0.825 1.00 89.50 91 GLU A C 1
ATOM 751 O O . GLU A 1 91 ? -2.003 3.370 -0.070 1.00 89.50 91 GLU A O 1
ATOM 756 N N . ARG A 1 92 ? -2.382 1.194 -0.434 1.00 88.69 92 ARG A N 1
ATOM 757 C CA . ARG A 1 92 ? -2.899 0.968 0.909 1.00 88.69 92 ARG A CA 1
ATOM 758 C C . ARG A 1 92 ? -1.800 1.191 1.952 1.00 88.69 92 ARG A C 1
ATOM 760 O O . ARG A 1 92 ? -0.660 0.777 1.774 1.00 88.69 92 ARG A O 1
ATOM 767 N N . GLY A 1 93 ? -2.139 1.887 3.034 1.00 86.19 93 GLY A N 1
ATOM 768 C CA . GLY A 1 93 ? -1.167 2.347 4.026 1.00 86.19 93 GLY A CA 1
ATOM 769 C C . GLY A 1 93 ? -0.323 3.557 3.597 1.00 86.19 93 GLY A C 1
ATOM 770 O O . GLY A 1 93 ? 0.541 3.965 4.372 1.00 86.19 93 GLY A O 1
ATOM 771 N N . SER A 1 94 ? -0.540 4.159 2.418 1.00 89.69 94 SER A N 1
ATOM 772 C CA . SER A 1 94 ? -0.006 5.497 2.116 1.00 89.69 94 SER A CA 1
ATOM 773 C C . SER A 1 94 ? -0.740 6.573 2.923 1.00 89.69 94 SER A C 1
ATOM 775 O O . SER A 1 94 ? -1.859 6.351 3.397 1.00 89.69 94 SER A O 1
ATOM 777 N N . ASP A 1 95 ? -0.130 7.752 3.070 1.00 89.81 95 ASP A N 1
ATOM 778 C CA . ASP A 1 95 ? -0.755 8.857 3.807 1.00 89.81 95 ASP A CA 1
ATOM 779 C C . ASP A 1 95 ? -2.044 9.316 3.111 1.00 89.81 95 ASP A C 1
ATOM 781 O O . ASP A 1 95 ? -3.058 9.548 3.767 1.00 89.81 95 ASP A O 1
ATOM 785 N N . GLU A 1 96 ? -2.048 9.362 1.777 1.00 91.06 96 GLU A N 1
ATOM 786 C CA . GLU A 1 96 ? -3.215 9.725 0.971 1.00 91.06 96 GLU A CA 1
ATOM 787 C C . GLU A 1 96 ? -4.347 8.708 1.126 1.00 91.06 96 GLU A C 1
ATOM 789 O O . GLU A 1 96 ? -5.512 9.098 1.260 1.00 91.06 96 GLU A O 1
ATOM 794 N N . TYR A 1 97 ? -4.024 7.407 1.126 1.00 92.81 97 TYR A N 1
ATOM 795 C CA . TYR A 1 97 ? -5.012 6.358 1.368 1.00 92.81 97 TYR A CA 1
ATOM 796 C C . TYR A 1 97 ? -5.622 6.519 2.754 1.00 92.81 97 TYR A C 1
ATOM 798 O O . TYR A 1 97 ? -6.844 6.545 2.883 1.00 92.81 97 TYR A O 1
ATOM 806 N N . ILE A 1 98 ? -4.789 6.675 3.785 1.00 90.00 98 ILE A N 1
ATOM 807 C CA . ILE A 1 98 ? -5.250 6.807 5.168 1.00 90.00 98 ILE A CA 1
ATOM 808 C C . ILE A 1 98 ? -6.147 8.035 5.321 1.00 90.00 98 ILE A C 1
ATOM 810 O O . ILE A 1 98 ? -7.241 7.931 5.886 1.00 90.00 98 ILE A O 1
ATOM 814 N N . GLN A 1 99 ? -5.714 9.172 4.773 1.00 87.19 99 GLN A N 1
ATOM 815 C CA . GLN A 1 99 ? -6.470 10.414 4.804 1.00 87.19 99 GLN A CA 1
ATOM 816 C C . GLN A 1 99 ? -7.842 10.232 4.144 1.00 87.19 99 GLN A C 1
ATOM 818 O O . GLN A 1 99 ? -8.866 10.468 4.779 1.00 87.19 99 GLN A O 1
ATOM 823 N N . THR A 1 100 ? -7.876 9.701 2.921 1.00 89.69 100 THR A N 1
ATOM 824 C CA . THR A 1 100 ? -9.107 9.560 2.127 1.00 89.69 100 THR A CA 1
ATOM 825 C C . THR A 1 100 ? -10.052 8.488 2.684 1.00 89.69 100 THR A C 1
ATOM 827 O O . THR A 1 100 ? -11.277 8.645 2.670 1.00 89.69 100 THR A O 1
ATOM 830 N N . HIS A 1 101 ? -9.515 7.354 3.146 1.00 88.94 101 HIS A N 1
ATOM 831 C CA . HIS A 1 101 ? -10.318 6.194 3.544 1.00 88.94 101 HIS A CA 1
ATOM 832 C C . HIS A 1 101 ? -10.777 6.235 4.990 1.00 88.94 101 HIS A C 1
ATOM 834 O O . HIS A 1 101 ? -11.875 5.744 5.269 1.00 88.94 101 HIS A O 1
ATOM 840 N N . TYR A 1 102 ? -9.977 6.815 5.880 1.00 85.69 102 TYR A N 1
ATOM 841 C CA . TYR A 1 102 ? -10.310 6.908 7.291 1.00 85.69 102 TYR A CA 1
ATOM 842 C C . TYR A 1 102 ? -10.599 8.351 7.668 1.00 85.69 102 TYR A C 1
ATOM 844 O O . TYR A 1 102 ? -11.727 8.643 8.046 1.00 85.69 102 TYR A O 1
ATOM 852 N N . ILE A 1 103 ? -9.628 9.251 7.529 1.00 80.69 103 ILE A N 1
ATOM 853 C CA . ILE A 1 103 ? -9.631 10.542 8.232 1.00 80.69 103 ILE A CA 1
ATOM 854 C C . ILE A 1 103 ? -10.683 11.514 7.709 1.00 80.69 103 ILE A C 1
ATOM 856 O O . ILE A 1 103 ? -11.475 12.016 8.500 1.00 80.69 103 ILE A O 1
ATOM 860 N N . ASP A 1 104 ? -10.762 11.728 6.399 1.00 81.44 104 ASP A N 1
ATOM 861 C CA . ASP A 1 104 ? -11.745 12.625 5.776 1.00 81.44 104 ASP A CA 1
ATOM 862 C C . ASP A 1 104 ? -13.182 12.129 5.978 1.00 81.44 104 ASP A C 1
ATOM 864 O O . ASP A 1 104 ? -14.138 12.906 5.968 1.00 81.44 104 ASP A O 1
ATOM 868 N N . LYS A 1 105 ? -13.346 10.821 6.207 1.00 76.81 105 LYS A N 1
ATOM 869 C CA . LYS A 1 105 ? -14.639 10.206 6.530 1.00 76.81 105 LYS A CA 1
ATOM 870 C C . LYS A 1 105 ? -15.002 10.329 8.012 1.00 76.81 105 LYS A C 1
ATOM 872 O O . LYS A 1 105 ? -16.149 10.056 8.378 1.00 76.81 105 LYS A O 1
ATOM 877 N N . LEU A 1 106 ? -14.073 10.744 8.877 1.00 73.75 106 LEU A N 1
ATOM 878 C CA . LEU A 1 106 ? -14.368 11.079 10.268 1.00 73.75 106 LEU A CA 1
ATOM 879 C C . LEU A 1 106 ? -14.969 12.491 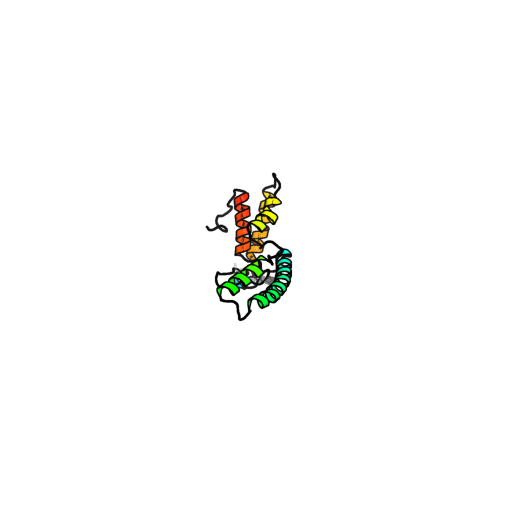10.320 1.00 73.75 106 LEU A C 1
ATOM 881 O O . LEU A 1 106 ? -14.266 13.495 10.313 1.00 73.75 106 LEU A O 1
ATOM 885 N N . SER A 1 107 ? -16.294 12.592 10.432 1.00 61.03 107 SER A N 1
ATOM 886 C CA . SER A 1 107 ? -16.966 13.873 10.696 1.00 61.03 107 SER A CA 1
ATOM 887 C C . SER A 1 107 ? -16.526 14.479 12.039 1.00 61.03 107 SER A C 1
ATOM 889 O O . SER A 1 107 ? -16.256 13.732 12.992 1.00 61.03 107 SER A O 1
ATOM 891 N N . SER A 1 108 ? -16.567 15.812 12.179 1.00 54.12 108 SER A N 1
ATOM 892 C CA . SER A 1 108 ? -16.463 16.479 13.486 1.00 54.12 108 SER A CA 1
ATOM 893 C C . SER A 1 108 ? -17.565 15.948 14.415 1.00 54.12 108 SER A C 1
ATOM 895 O O . SER A 1 108 ? -18.748 16.141 14.143 1.00 54.12 108 SER A O 1
ATOM 897 N N . GLY A 1 109 ? -17.196 15.230 15.477 1.00 56.22 109 GLY A N 1
ATOM 898 C CA . GLY A 1 109 ? -18.152 14.528 16.348 1.00 56.22 109 GLY A CA 1
ATOM 899 C C . GLY A 1 109 ? -18.196 13.009 16.162 1.00 56.22 109 GLY A C 1
ATOM 900 O O . GLY A 1 109 ? -19.068 12.343 16.725 1.00 56.22 109 GLY A O 1
ATOM 901 N N . THR A 1 110 ? -17.254 12.426 15.415 1.00 68.00 110 THR A N 1
ATOM 902 C CA . THR A 1 110 ? -17.089 10.970 15.394 1.00 68.00 110 THR A CA 1
ATOM 903 C C . THR A 1 110 ? -16.871 10.447 16.813 1.00 68.00 110 THR A C 1
ATOM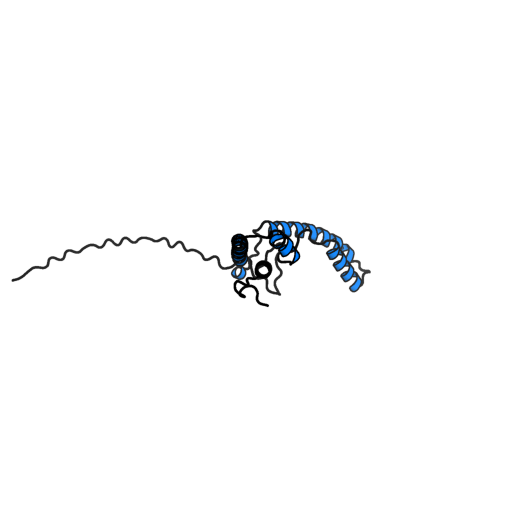 905 O O . THR A 1 110 ? -15.906 10.787 17.491 1.00 68.00 110 THR A O 1
ATOM 908 N N . THR A 1 111 ? -17.792 9.605 17.279 1.00 66.56 111 THR A N 1
ATOM 909 C CA . THR A 1 111 ? -17.727 9.037 18.627 1.00 66.56 111 THR A CA 1
ATOM 910 C C . THR A 1 111 ? -16.500 8.142 18.777 1.00 66.56 111 THR A C 1
ATOM 912 O O . THR A 1 111 ? -16.259 7.294 17.915 1.00 66.56 111 THR A O 1
ATOM 915 N N . ALA A 1 112 ? -15.819 8.221 19.924 1.00 73.06 112 ALA A N 1
ATOM 916 C CA . ALA A 1 112 ? -14.709 7.336 20.297 1.00 73.06 112 ALA A CA 1
ATOM 917 C C . ALA A 1 112 ? -15.015 5.836 20.087 1.00 73.06 112 ALA A C 1
ATOM 919 O O . ALA A 1 112 ? -14.116 5.047 19.819 1.00 73.06 112 ALA A O 1
ATOM 920 N N . LYS A 1 113 ? -16.293 5.435 20.155 1.00 77.31 113 LYS A N 1
ATOM 921 C CA . LYS A 1 113 ? -16.756 4.072 19.857 1.00 77.31 113 LYS A CA 1
ATOM 922 C C . LYS A 1 113 ? -16.483 3.639 18.408 1.00 77.31 113 LYS A C 1
ATOM 924 O O . LYS A 1 113 ? -16.007 2.532 18.201 1.00 77.31 113 LYS A O 1
ATOM 929 N N . LYS A 1 114 ? -16.755 4.497 17.416 1.00 80.81 114 LYS A N 1
ATOM 930 C CA . LYS A 1 114 ? -16.522 4.182 15.992 1.00 80.81 114 LYS A CA 1
ATOM 931 C C . LYS A 1 114 ? -15.031 4.013 15.700 1.00 80.81 114 LYS A C 1
ATOM 933 O O . LYS A 1 114 ? -14.643 3.050 15.056 1.00 80.81 114 LYS A O 1
ATOM 938 N N . LEU A 1 115 ? -14.208 4.902 16.250 1.00 80.31 115 LEU A N 1
ATOM 939 C CA . LEU A 1 115 ? -12.750 4.835 16.132 1.00 80.31 115 LEU A CA 1
ATOM 940 C C . LEU A 1 115 ? -12.183 3.555 16.755 1.00 80.31 115 LEU A C 1
ATOM 942 O O . LEU A 1 115 ? -11.385 2.867 16.129 1.00 80.31 115 LEU A O 1
ATOM 946 N N . LYS A 1 116 ? -12.655 3.182 17.952 1.00 80.06 116 LYS A N 1
ATOM 947 C CA . LYS A 1 116 ? -12.284 1.910 18.592 1.00 80.06 116 LYS A CA 1
ATOM 948 C C . LYS A 1 116 ? -12.661 0.694 17.747 1.00 80.06 116 LYS A C 1
ATOM 950 O O . LYS A 1 116 ? -11.890 -0.256 17.705 1.00 80.06 116 LYS A O 1
ATOM 955 N N . ASN A 1 117 ? -13.813 0.718 17.078 1.00 85.56 117 ASN A N 1
ATOM 956 C CA . ASN A 1 117 ? -14.209 -0.375 16.191 1.00 85.56 117 ASN A CA 1
ATOM 957 C C . ASN A 1 117 ? -13.250 -0.510 15.002 1.00 85.56 117 ASN A C 1
ATOM 959 O O . ASN A 1 117 ? -12.755 -1.607 14.778 1.00 85.56 117 ASN A O 1
ATOM 963 N N . ILE A 1 118 ? -12.916 0.596 14.325 1.00 87.44 118 ILE A N 1
ATOM 964 C CA . ILE A 1 118 ? -11.948 0.595 13.212 1.00 87.44 118 ILE A CA 1
ATOM 965 C C . ILE A 1 118 ? -10.594 0.040 13.673 1.00 87.44 118 ILE A C 1
ATOM 967 O O . ILE A 1 118 ? -10.029 -0.839 13.030 1.00 87.44 118 ILE A O 1
ATOM 971 N N . LEU A 1 119 ? -10.083 0.501 14.819 1.00 86.94 119 LEU A N 1
ATOM 972 C CA . LEU A 1 119 ? -8.808 0.015 15.358 1.00 86.94 119 LEU A CA 1
ATOM 973 C C . LEU A 1 119 ? -8.854 -1.477 15.724 1.00 86.94 119 LEU A C 1
ATOM 975 O O . LEU A 1 119 ? -7.873 -2.189 15.515 1.00 86.94 119 LEU A O 1
ATOM 979 N N . ASN A 1 120 ? -9.982 -1.969 16.241 1.00 87.94 120 ASN A N 1
ATOM 980 C CA . ASN A 1 120 ? -10.164 -3.395 16.510 1.00 87.94 120 ASN A CA 1
ATOM 981 C C . ASN A 1 120 ? -10.188 -4.213 15.212 1.00 87.94 120 ASN A C 1
ATOM 983 O O . ASN A 1 120 ? -9.523 -5.242 15.139 1.00 87.94 120 ASN A O 1
ATOM 987 N N . GLU A 1 121 ? -10.903 -3.748 14.186 1.00 89.31 121 GLU A N 1
ATOM 988 C CA . GLU A 1 121 ? -10.942 -4.392 12.869 1.00 89.31 121 GLU A CA 1
ATOM 989 C C . GLU A 1 121 ? -9.539 -4.466 12.253 1.00 89.31 121 GLU A C 1
ATOM 991 O O . GLU A 1 121 ? -9.090 -5.546 11.871 1.00 89.31 121 GLU A O 1
ATOM 996 N N . LEU A 1 122 ? -8.795 -3.355 12.254 1.00 89.50 122 LEU A N 1
ATOM 997 C CA . LEU A 1 122 ? -7.414 -3.318 11.766 1.00 89.50 122 LEU A CA 1
ATOM 998 C C . LEU A 1 122 ? -6.476 -4.206 12.588 1.00 89.50 122 LEU A C 1
ATOM 1000 O O . LEU A 1 122 ? -5.598 -4.849 12.022 1.00 89.50 122 LEU A O 1
ATOM 1004 N N . SER A 1 123 ? -6.666 -4.296 13.905 1.00 87.25 123 SER A N 1
ATOM 1005 C CA . SER A 1 123 ? -5.904 -5.210 14.763 1.00 87.25 123 SER A CA 1
ATOM 1006 C C . SER A 1 123 ? -6.133 -6.678 14.386 1.00 87.25 123 SER A C 1
ATOM 1008 O O . SER A 1 123 ? -5.181 -7.460 14.358 1.00 87.25 123 SER A O 1
ATOM 1010 N N . GLU A 1 124 ? -7.364 -7.064 14.039 1.00 87.25 124 GLU A N 1
ATOM 1011 C CA . GLU A 1 124 ? -7.655 -8.416 13.546 1.00 87.25 124 GLU A CA 1
ATOM 1012 C C . GLU A 1 124 ? -7.096 -8.655 12.139 1.00 87.25 124 GLU A C 1
ATOM 1014 O O . GLU A 1 124 ? -6.542 -9.723 11.883 1.00 87.25 124 GLU A O 1
ATOM 1019 N N . VAL A 1 125 ? -7.163 -7.668 11.240 1.00 88.19 125 VAL A N 1
ATOM 1020 C CA . VAL A 1 125 ? -6.542 -7.763 9.905 1.00 88.19 125 VAL A CA 1
ATOM 1021 C C . VAL A 1 125 ? -5.023 -7.890 10.020 1.00 88.19 125 VAL A C 1
ATOM 1023 O O . VAL A 1 125 ? -4.424 -8.757 9.394 1.00 88.19 125 VAL A O 1
ATOM 1026 N N . ARG A 1 126 ? -4.389 -7.108 10.895 1.00 86.31 126 ARG A N 1
ATOM 1027 C CA . ARG A 1 126 ? -2.950 -7.174 11.188 1.00 86.31 126 ARG A CA 1
ATOM 1028 C C . ARG A 1 126 ? -2.507 -8.561 11.653 1.00 86.31 126 ARG A C 1
ATOM 1030 O O . ARG A 1 126 ? -1.390 -8.983 11.379 1.00 86.31 126 ARG A O 1
ATOM 1037 N N . LYS A 1 127 ? -3.364 -9.280 12.384 1.00 82.56 127 LYS A N 1
ATOM 1038 C CA . LYS A 1 127 ? -3.108 -10.672 12.781 1.00 82.56 127 LYS A CA 1
ATOM 1039 C C . LYS A 1 127 ? -3.225 -11.660 11.624 1.00 82.56 127 LYS A C 1
ATOM 1041 O O . LYS A 1 127 ? -2.940 -12.818 11.871 1.00 82.56 127 LYS A O 1
ATOM 1046 N N . LYS A 1 128 ? -3.658 -11.247 10.428 1.00 83.81 128 LYS A N 1
ATOM 1047 C CA . LYS A 1 128 ? -3.843 -12.070 9.213 1.00 83.81 128 LYS A CA 1
ATOM 1048 C C . LYS A 1 128 ? -2.949 -11.653 8.039 1.00 83.81 128 LYS A C 1
ATOM 1050 O O . LYS A 1 128 ? -2.775 -12.435 7.114 1.00 83.81 128 LYS A O 1
ATOM 1055 N N . THR A 1 129 ? -2.276 -10.508 8.136 1.00 84.50 129 THR A N 1
ATOM 1056 C CA . THR A 1 129 ? -1.254 -10.068 7.182 1.00 84.50 129 THR A CA 1
ATOM 1057 C C . THR A 1 129 ? 0.152 -10.527 7.575 1.00 84.50 129 THR A C 1
ATOM 1059 O O . THR A 1 129 ? 0.556 -10.469 8.742 1.00 84.50 129 THR A O 1
ATOM 1062 N N . ARG A 1 130 ? 0.929 -11.016 6.601 1.00 85.31 130 ARG A N 1
ATOM 1063 C CA . ARG A 1 130 ? 2.319 -11.421 6.847 1.00 85.31 130 ARG A CA 1
ATOM 1064 C C . ARG A 1 130 ? 3.243 -10.206 6.927 1.00 85.31 130 ARG A C 1
ATOM 1066 O O . ARG A 1 130 ? 2.991 -9.162 6.330 1.00 85.31 130 ARG A O 1
ATOM 1073 N N . LEU A 1 131 ? 4.351 -10.390 7.641 1.00 80.56 131 LEU A N 1
ATOM 1074 C CA . LEU A 1 131 ? 5.468 -9.453 7.649 1.00 80.56 131 LEU A CA 1
ATOM 1075 C C . LEU A 1 131 ? 6.219 -9.550 6.316 1.00 80.56 131 LEU A C 1
ATOM 1077 O O . LEU A 1 131 ? 6.607 -10.647 5.889 1.00 80.56 131 LEU A O 1
ATOM 1081 N N . VAL A 1 132 ? 6.468 -8.409 5.683 1.00 77.44 132 VAL A N 1
ATOM 1082 C CA . VAL A 1 132 ? 7.314 -8.322 4.496 1.00 77.44 132 VAL A CA 1
ATOM 1083 C C . VAL A 1 132 ? 8.612 -7.642 4.913 1.00 77.44 132 VAL A C 1
ATOM 1085 O O . VAL A 1 132 ? 8.705 -6.428 5.051 1.00 77.44 132 VAL A O 1
ATOM 1088 N N . THR A 1 133 ? 9.643 -8.452 5.165 1.00 68.62 133 THR A N 1
ATOM 1089 C CA . THR A 1 133 ? 10.978 -7.932 5.491 1.00 68.62 133 THR A CA 1
ATOM 1090 C C . THR A 1 133 ? 11.571 -7.172 4.303 1.00 68.62 133 THR A C 1
ATOM 1092 O O . THR A 1 133 ? 11.182 -7.407 3.163 1.00 68.62 133 THR A O 1
ATOM 1095 N N . GLN A 1 134 ? 12.588 -6.333 4.542 1.00 59.22 134 GLN A N 1
ATOM 1096 C CA . GLN A 1 134 ? 13.265 -5.535 3.500 1.00 59.22 134 GLN A CA 1
ATOM 1097 C C . GLN A 1 134 ? 13.734 -6.332 2.266 1.00 59.22 134 GLN A C 1
ATOM 1099 O O . GLN A 1 134 ? 13.897 -5.762 1.191 1.00 59.22 134 GLN A O 1
ATOM 1104 N N . PHE A 1 135 ? 13.966 -7.640 2.404 1.00 58.06 135 PHE A N 1
ATOM 1105 C CA . PHE A 1 135 ? 14.451 -8.501 1.320 1.00 58.06 135 PHE A CA 1
ATOM 1106 C C . PHE A 1 135 ? 13.342 -9.240 0.572 1.00 58.06 135 PHE A C 1
ATOM 1108 O O . PHE A 1 135 ? 13.603 -9.856 -0.461 1.00 58.06 135 PHE A O 1
ATOM 1115 N N . ARG A 1 136 ? 12.113 -9.227 1.092 1.00 69.50 136 ARG A N 1
ATOM 1116 C CA . ARG A 1 136 ? 10.967 -9.864 0.450 1.00 69.50 136 ARG A CA 1
ATOM 1117 C C . ARG A 1 136 ? 10.146 -8.799 -0.251 1.00 69.50 136 ARG A C 1
ATOM 1119 O O . ARG A 1 136 ? 9.941 -7.716 0.279 1.00 69.50 136 ARG A O 1
ATOM 1126 N N . LYS A 1 137 ? 9.670 -9.121 -1.449 1.00 78.88 137 LYS A N 1
ATOM 1127 C CA . LYS A 1 137 ? 8.700 -8.280 -2.146 1.00 78.88 137 LYS A CA 1
ATOM 1128 C C . LYS A 1 137 ? 7.286 -8.748 -1.784 1.00 78.88 137 LYS A C 1
ATOM 1130 O O . LYS A 1 137 ? 7.083 -9.962 -1.647 1.00 78.88 137 LYS A O 1
ATOM 1135 N N . PRO A 1 138 ? 6.342 -7.822 -1.570 1.00 86.12 138 PRO A N 1
ATOM 1136 C CA . PRO A 1 138 ? 4.937 -8.182 -1.483 1.00 86.12 138 PRO A CA 1
ATOM 1137 C C . PRO A 1 138 ? 4.461 -8.707 -2.840 1.00 86.12 138 PRO A C 1
ATOM 1139 O O . PRO A 1 138 ? 4.993 -8.329 -3.889 1.00 86.12 138 PRO A O 1
ATOM 1142 N N . GLU A 1 139 ? 3.479 -9.596 -2.817 1.00 87.69 139 GLU A N 1
ATOM 1143 C CA . GLU A 1 139 ? 2.751 -9.970 -4.021 1.00 87.69 139 GLU A CA 1
ATOM 1144 C C . GLU A 1 139 ? 1.834 -8.826 -4.475 1.00 87.69 139 GLU A C 1
ATOM 1146 O O . GLU A 1 139 ? 1.494 -7.915 -3.718 1.00 87.69 139 GLU A O 1
ATOM 1151 N N . ILE A 1 140 ? 1.443 -8.847 -5.748 1.00 87.50 140 ILE A N 1
ATOM 1152 C CA . ILE A 1 140 ? 0.633 -7.781 -6.344 1.00 87.50 140 ILE A CA 1
ATOM 1153 C C . ILE A 1 140 ? -0.737 -7.719 -5.653 1.00 87.50 140 ILE A C 1
ATOM 1155 O O . ILE A 1 140 ? -1.506 -8.672 -5.718 1.00 87.50 140 ILE A O 1
ATOM 1159 N N . GLY A 1 141 ? -1.050 -6.580 -5.029 1.00 87.00 141 GLY A N 1
ATOM 1160 C CA . GLY A 1 141 ? -2.298 -6.379 -4.281 1.00 87.00 141 GLY A CA 1
ATOM 1161 C C . GLY A 1 141 ? -2.283 -6.936 -2.855 1.00 87.00 141 GLY A C 1
ATOM 1162 O O . GLY A 1 141 ? -3.279 -6.806 -2.145 1.00 87.00 141 GLY A O 1
ATOM 1163 N N . GLU A 1 142 ? -1.170 -7.520 -2.411 1.00 90.44 142 GLU A N 1
ATOM 1164 C CA . GLU A 1 142 ? -1.022 -7.997 -1.041 1.00 90.44 142 GLU A CA 1
ATOM 1165 C C . GLU A 1 142 ? -1.099 -6.836 -0.048 1.00 90.44 142 GLU A C 1
ATOM 1167 O O . GLU A 1 142 ? -0.368 -5.853 -0.172 1.00 90.44 142 GLU A O 1
ATOM 1172 N N . LEU A 1 143 ? -1.944 -6.986 0.972 1.00 90.12 143 LEU A N 1
ATOM 1173 C CA . LEU A 1 143 ? -1.907 -6.117 2.140 1.00 90.12 143 LEU A CA 1
ATOM 1174 C C . LEU A 1 143 ? -0.873 -6.640 3.136 1.00 90.12 143 LEU A C 1
ATOM 1176 O O . LEU A 1 143 ? -1.002 -7.748 3.667 1.00 90.12 143 LEU A O 1
ATOM 1180 N N . THR A 1 144 ? 0.132 -5.821 3.434 1.00 88.81 144 THR A N 1
ATOM 1181 C CA . THR A 1 144 ? 1.219 -6.215 4.333 1.00 88.81 144 THR A CA 1
ATOM 1182 C C . THR A 1 144 ? 0.973 -5.783 5.774 1.00 88.81 144 THR A C 1
ATOM 1184 O O . THR A 1 144 ? 0.208 -4.864 6.077 1.00 88.81 144 THR A O 1
ATOM 1187 N N . PHE A 1 145 ? 1.657 -6.446 6.703 1.00 86.88 145 PHE A N 1
ATOM 1188 C CA . PHE A 1 145 ? 1.645 -6.077 8.117 1.00 86.88 145 PHE A CA 1
ATOM 1189 C C . PHE A 1 145 ? 2.096 -4.630 8.366 1.00 86.88 145 PHE A C 1
ATOM 1191 O O . PHE A 1 145 ? 1.547 -3.945 9.228 1.00 86.88 145 PHE A O 1
ATOM 1198 N N . GLU A 1 146 ? 3.084 -4.157 7.612 1.00 85.75 146 GLU A N 1
ATOM 1199 C CA . GLU A 1 146 ? 3.641 -2.810 7.718 1.00 85.75 146 GLU A CA 1
ATOM 1200 C C . GLU A 1 146 ? 2.622 -1.753 7.283 1.00 85.75 146 GLU A C 1
ATOM 1202 O O . GLU A 1 146 ? 2.454 -0.748 7.975 1.00 85.75 146 GLU A O 1
ATOM 1207 N N . GLN A 1 147 ? 1.889 -2.011 6.196 1.00 90.38 147 GLN A N 1
ATOM 1208 C CA . GLN A 1 147 ? 0.816 -1.131 5.728 1.00 90.38 147 GLN A CA 1
ATOM 1209 C C . GLN A 1 147 ? -0.301 -1.022 6.774 1.00 90.38 147 GLN A C 1
ATOM 1211 O O . GLN A 1 147 ? -0.677 0.087 7.153 1.00 90.38 147 GLN A O 1
ATOM 1216 N N . VAL A 1 148 ? -0.767 -2.149 7.331 1.00 90.19 148 VAL A N 1
ATOM 1217 C CA . VAL A 1 148 ? -1.809 -2.137 8.377 1.00 90.19 148 VAL A CA 1
ATOM 1218 C C . VAL A 1 148 ? -1.325 -1.450 9.657 1.00 90.19 148 VAL A C 1
ATOM 1220 O O . VAL A 1 148 ? -2.086 -0.715 10.286 1.00 90.19 148 VAL A O 1
ATOM 1223 N N . ASN A 1 149 ? -0.059 -1.634 10.047 1.00 87.31 149 ASN A N 1
ATOM 1224 C CA . ASN A 1 149 ? 0.514 -0.894 11.176 1.00 87.31 149 ASN A CA 1
ATOM 1225 C C . ASN A 1 149 ? 0.496 0.610 10.943 1.00 87.31 149 ASN A C 1
ATOM 1227 O O . ASN A 1 149 ? 0.137 1.353 11.854 1.00 87.31 149 ASN A O 1
ATOM 1231 N N . ARG A 1 150 ? 0.872 1.060 9.743 1.00 88.00 150 ARG A N 1
ATOM 1232 C CA . ARG A 1 150 ? 0.864 2.484 9.410 1.00 88.00 150 ARG A CA 1
ATOM 1233 C C . ARG A 1 150 ? -0.548 3.063 9.465 1.00 88.00 150 ARG A C 1
ATOM 1235 O O . ARG A 1 150 ? -0.729 4.114 10.072 1.00 88.00 150 ARG A O 1
ATOM 1242 N N . GLU A 1 151 ? -1.545 2.344 8.941 1.00 90.38 151 GLU A N 1
ATOM 1243 C CA . GLU A 1 151 ? -2.959 2.732 9.064 1.00 90.38 151 GLU A CA 1
ATOM 1244 C C . GLU A 1 151 ? -3.376 2.912 10.531 1.00 90.38 151 GLU A C 1
ATOM 1246 O O . GLU A 1 151 ? -3.914 3.956 10.898 1.00 90.38 151 GLU A O 1
ATOM 1251 N N . ILE A 1 152 ? -3.079 1.926 11.388 1.00 88.94 152 ILE A N 1
ATOM 1252 C CA . ILE A 1 152 ? -3.366 1.996 12.830 1.00 88.94 152 ILE A CA 1
ATOM 1253 C C . ILE A 1 152 ? -2.688 3.221 13.452 1.00 88.94 152 ILE A C 1
ATOM 1255 O O . ILE A 1 152 ? -3.334 3.973 14.180 1.00 88.94 152 ILE A O 1
ATOM 1259 N N . CYS A 1 153 ? -1.408 3.442 13.156 1.00 85.38 153 CYS A N 1
ATOM 1260 C CA . CYS A 1 153 ? -0.618 4.497 13.779 1.00 85.38 153 CYS A CA 1
ATOM 1261 C C . CYS A 1 153 ? -1.071 5.904 13.416 1.00 85.38 153 CYS A C 1
ATOM 1263 O O . CYS A 1 153 ? -1.153 6.764 14.293 1.00 85.38 153 CYS A O 1
ATOM 1265 N N . GLU A 1 154 ? -1.408 6.141 12.154 1.00 84.75 154 GLU A N 1
ATOM 1266 C CA . GLU A 1 154 ? -1.907 7.444 11.729 1.00 84.75 154 GLU A CA 1
ATOM 1267 C C . GLU A 1 154 ? -3.299 7.736 12.302 1.00 84.75 154 GLU A C 1
ATOM 1269 O O . GLU A 1 154 ? -3.564 8.854 12.750 1.00 84.75 154 GLU A O 1
ATOM 1274 N N . ILE A 1 155 ? -4.167 6.722 12.397 1.00 83.44 155 ILE A N 1
ATOM 1275 C CA . ILE A 1 155 ? -5.462 6.866 13.074 1.00 83.44 155 ILE A CA 1
ATOM 1276 C C . ILE A 1 155 ? -5.252 7.161 14.567 1.00 83.44 155 ILE A C 1
ATOM 1278 O O . ILE A 1 155 ? -5.859 8.098 15.089 1.00 83.44 155 ILE A O 1
ATOM 1282 N N . GLU A 1 156 ? -4.376 6.416 15.256 1.00 81.19 156 GLU A N 1
ATOM 1283 C CA . GLU A 1 156 ? -4.036 6.647 16.672 1.00 81.19 156 GLU A CA 1
ATOM 1284 C C . GLU A 1 156 ? -3.454 8.054 16.916 1.00 81.19 156 GLU A C 1
ATOM 1286 O O . GLU A 1 156 ? -3.795 8.713 17.906 1.00 81.19 156 GLU A O 1
ATOM 1291 N N . ARG A 1 157 ? -2.624 8.555 15.992 1.00 78.75 157 ARG A N 1
ATOM 1292 C CA . ARG A 1 157 ? -2.083 9.922 16.032 1.00 78.75 157 ARG A CA 1
ATOM 1293 C C . ARG A 1 157 ? -3.198 10.965 15.984 1.00 78.75 157 ARG A C 1
ATOM 1295 O O . ARG A 1 157 ? -3.170 11.925 16.751 1.00 78.75 157 ARG A O 1
ATOM 1302 N N . ILE A 1 158 ? -4.182 10.779 15.109 1.00 74.56 158 ILE A N 1
ATOM 1303 C CA . ILE A 1 158 ? -5.259 11.752 14.877 1.00 74.56 158 ILE A CA 1
ATOM 1304 C C . ILE A 1 158 ? -6.262 11.797 16.030 1.00 74.56 158 ILE A C 1
ATOM 1306 O O . ILE A 1 158 ? -6.738 12.873 16.386 1.00 74.56 158 ILE A O 1
ATOM 1310 N N . ILE A 1 159 ? -6.541 10.663 16.676 1.00 71.50 159 ILE A N 1
ATOM 1311 C CA . ILE A 1 159 ? -7.411 10.629 17.864 1.00 71.50 159 ILE A CA 1
ATOM 1312 C C . ILE A 1 159 ? -6.742 11.209 19.122 1.00 71.50 159 ILE A C 1
ATOM 1314 O O . ILE A 1 159 ? -7.394 11.311 20.160 1.00 71.50 159 ILE A O 1
ATOM 1318 N N . GLY A 1 160 ? -5.453 11.565 19.058 1.00 66.44 160 GLY A N 1
ATOM 1319 C CA . GLY A 1 160 ? -4.696 12.093 20.196 1.00 66.44 160 GLY A CA 1
ATOM 1320 C C . GLY A 1 160 ? -4.472 11.069 21.314 1.00 66.44 160 GLY A C 1
ATOM 1321 O O . GLY A 1 160 ? -4.188 11.446 22.449 1.00 66.44 160 GLY A O 1
ATOM 1322 N N . PHE A 1 161 ? -4.617 9.777 21.010 1.00 63.69 161 PHE A N 1
ATOM 1323 C CA . PHE A 1 161 ? -4.487 8.679 21.959 1.00 63.69 161 PHE A CA 1
ATOM 1324 C C . PHE A 1 161 ? -3.595 7.594 21.354 1.00 63.69 161 PHE A C 1
ATOM 1326 O O . PHE A 1 161 ? -4.046 6.753 20.580 1.00 63.69 161 PHE A O 1
ATOM 1333 N N . LEU A 1 162 ? -2.319 7.595 21.742 1.00 58.16 162 LEU A N 1
ATOM 1334 C CA . LEU A 1 162 ? -1.407 6.478 21.503 1.00 58.16 162 LEU A CA 1
ATOM 1335 C C . LEU A 1 162 ? -1.791 5.367 22.481 1.00 58.16 162 LEU A C 1
ATOM 1337 O O . LEU A 1 162 ? -1.320 5.359 23.617 1.00 58.16 162 LEU A O 1
ATOM 1341 N N . SER A 1 163 ? -2.675 4.450 22.081 1.00 53.59 163 SER A N 1
ATOM 1342 C CA . SER A 1 163 ? -3.209 3.446 23.012 1.00 53.59 163 SER A CA 1
ATOM 1343 C C . SER A 1 163 ? -2.143 2.506 23.574 1.00 53.59 163 SER A C 1
ATOM 1345 O O . SER A 1 163 ? -2.406 1.805 24.552 1.00 53.59 163 SER A O 1
ATOM 1347 N N . SER A 1 164 ? -0.941 2.464 22.985 1.00 49.38 164 SER A N 1
ATOM 1348 C CA . SER A 1 164 ? 0.051 1.481 23.414 1.00 49.38 164 SER A CA 1
ATOM 1349 C C . SER A 1 164 ? 1.525 1.749 23.105 1.00 49.38 164 SER A C 1
ATOM 1351 O O . SER A 1 164 ? 2.353 1.054 23.687 1.00 49.38 164 SER A O 1
ATOM 1353 N N . GLY A 1 165 ? 1.906 2.634 22.171 1.00 52.53 165 GLY A N 1
ATOM 1354 C CA . GLY A 1 165 ? 3.300 2.676 21.674 1.00 52.53 165 GLY A CA 1
ATOM 1355 C C . GLY A 1 165 ? 3.815 1.318 21.144 1.00 52.53 165 GLY A C 1
ATOM 1356 O O . GLY A 1 165 ? 4.998 1.162 20.867 1.00 52.53 165 GLY A O 1
ATOM 1357 N N . LYS A 1 166 ? 2.925 0.321 21.024 1.00 57.78 166 LYS A N 1
ATOM 1358 C CA . LYS A 1 166 ? 3.219 -1.092 20.753 1.00 57.78 166 LYS A CA 1
ATOM 1359 C C . LYS A 1 166 ? 3.250 -1.379 19.258 1.00 57.78 166 LYS A C 1
ATOM 1361 O O . LYS A 1 166 ? 3.909 -2.321 18.830 1.00 57.78 166 LYS A O 1
ATOM 1366 N N . TYR A 1 167 ? 2.509 -0.588 18.486 1.00 59.81 167 TYR A N 1
ATOM 1367 C CA . TYR A 1 167 ? 2.426 -0.689 17.028 1.00 59.81 167 TYR A CA 1
ATOM 1368 C C . TYR A 1 167 ? 3.233 0.411 16.331 1.00 59.81 167 TYR A C 1
ATOM 1370 O O . TYR A 1 167 ? 3.775 0.182 15.257 1.00 59.81 167 TYR A O 1
ATOM 1378 N N . CYS A 1 168 ? 3.361 1.570 16.982 1.00 65.00 168 CYS A N 1
ATOM 1379 C CA . CYS A 1 168 ? 3.971 2.782 16.443 1.00 65.00 168 CYS A CA 1
ATOM 1380 C C . CYS A 1 168 ? 5.350 2.986 17.061 1.00 65.00 168 CYS A C 1
ATOM 1382 O O . CYS A 1 168 ? 5.556 3.879 17.885 1.00 65.00 168 CYS A O 1
ATOM 1384 N N . VAL A 1 169 ? 6.273 2.088 16.727 1.00 54.94 169 VAL A N 1
ATOM 1385 C CA . VAL A 1 169 ? 7.682 2.257 17.088 1.00 54.94 169 VAL A CA 1
ATOM 1386 C C . VAL A 1 169 ? 8.290 3.219 16.068 1.00 54.94 169 VAL A C 1
ATOM 1388 O O . VAL A 1 169 ? 8.159 2.986 14.868 1.00 54.94 169 VAL A O 1
ATOM 1391 N N . ARG A 1 170 ? 8.867 4.322 16.558 1.00 46.53 170 ARG A N 1
ATOM 1392 C CA . ARG A 1 170 ? 9.626 5.289 15.749 1.00 46.53 170 ARG A CA 1
ATOM 1393 C C . ARG A 1 170 ? 10.841 4.644 15.098 1.00 46.53 170 ARG A C 1
ATOM 1395 O O . ARG A 1 170 ? 11.495 3.832 15.789 1.00 46.53 170 ARG A O 1
#

Sequence (170 aa):
MKYKHTLIALGLLSLQSMANDVIVRYEQPPWQTNQPYMDDEYSVQYGKESVKRDKLIDSNLLKCRKKEYSYTERMNCITQVENDNPHPMLERGSDEYIQTHYIDKLSSGTTAKKLKNILNELSEVRKKTRLVTQFRKPEIGELTFEQVNREICEIERIIGFLSSGKYCVR

Radius of gyration: 28.78 Å; chains: 1; bounding box: 43×76×100 Å